Protein AF-A0A3P6RLW9-F1 (afdb_monomer_lite)

pLDDT: mean 78.38, std 20.05, range [27.58, 96.12]

Organism: Dibothriocephalus latus (NCBI:txid60516)

Sequence (91 aa):
MYHRFGIFMDGGGAKQRRTQDPPIHHDLSVSLEDVLYGTTKKIRVTRRRLNPDGRTTREEEKVLEIEVRKGWKAGTRITFPREGDEKPNNI

Foldseek 3Di:
DDDDDDDDDDDDDPDQPQAADPADDDDDDDDPVCQAPKDKDKDKDWEWDQDPVLADIDIDIDIDIDTRYHPDDPPDDDDDPPSHYDHSRHD

InterPro domains:
  IPR002939 Chaperone DnaJ, C-terminal [PF01556] (24-89)
  IPR008971 HSP40/DnaJ peptide-binding [SSF49493] (23-90)
  IPR051339 DnaJ homolog subfamily B [PTHR24078] (8-91)

Radius of gyration: 17.6 Å; chains: 1; bounding box: 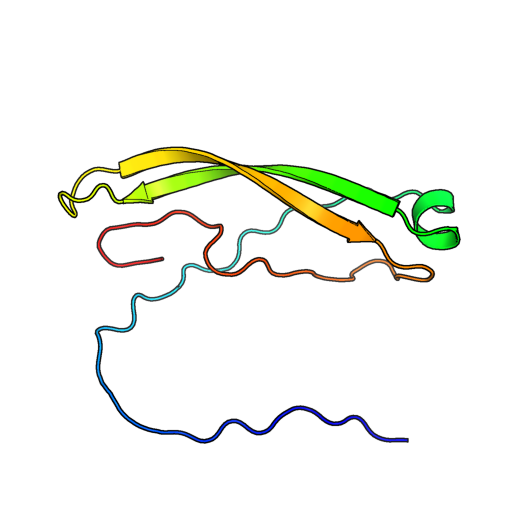47×20×47 Å

Secondary structure (DSSP, 8-state):
----PPPPPP--------BPPPPPP------HHHHHH-EEEEEEEEEEEE-TTSS-EEEEEEEEEEEE-TTPPTT-----TT-S--BTTB-

Structure (mmCIF, N/CA/C/O backbone):
data_AF-A0A3P6RLW9-F1
#
_entry.id   AF-A0A3P6RLW9-F1
#
loop_
_atom_site.group_PDB
_atom_site.id
_atom_site.type_symbol
_atom_site.label_atom_id
_atom_site.label_alt_id
_atom_site.label_comp_id
_atom_site.label_asym_id
_atom_site.label_entity_id
_atom_site.label_seq_id
_atom_site.pdbx_PDB_ins_code
_atom_site.Cartn_x
_atom_site.Cartn_y
_atom_site.Cartn_z
_atom_site.occupancy
_atom_site.B_iso_or_equiv
_atom_site.auth_seq_id
_atom_site.auth_comp_id
_atom_site.auth_asym_id
_atom_site.auth_atom_id
_atom_site.pdbx_PDB_model_num
ATOM 1 N N . MET A 1 1 ? -32.072 -3.231 1.665 1.00 33.97 1 MET A N 1
ATOM 2 C CA . MET A 1 1 ? -32.657 -2.780 0.382 1.00 33.97 1 MET A CA 1
ATOM 3 C C . MET A 1 1 ? -31.512 -2.580 -0.605 1.00 33.97 1 MET A C 1
ATOM 5 O O . MET A 1 1 ? -30.431 -2.209 -0.173 1.00 33.97 1 MET A O 1
ATOM 9 N N . TYR A 1 2 ? -31.710 -2.995 -1.852 1.00 27.58 2 TYR A N 1
ATOM 10 C CA . TYR A 1 2 ? -30.701 -3.561 -2.753 1.00 27.58 2 TYR A CA 1
ATOM 11 C C . TYR A 1 2 ? -29.556 -2.649 -3.228 1.00 27.58 2 TYR A C 1
ATOM 13 O O . TYR A 1 2 ? -29.693 -1.438 -3.371 1.00 27.58 2 TYR A O 1
ATOM 21 N N . HIS A 1 3 ? -28.446 -3.332 -3.523 1.00 37.59 3 HIS A N 1
ATOM 22 C CA . HIS A 1 3 ? -27.248 -2.891 -4.229 1.00 37.59 3 HIS A CA 1
ATOM 23 C C . HIS A 1 3 ? -27.561 -2.371 -5.639 1.00 37.59 3 HIS A C 1
ATOM 25 O O . HIS A 1 3 ? -28.445 -2.895 -6.316 1.00 37.59 3 HIS A O 1
ATOM 31 N N . ARG A 1 4 ? -26.739 -1.437 -6.131 1.00 31.56 4 ARG A N 1
ATOM 32 C CA . ARG A 1 4 ? -26.585 -1.180 -7.567 1.00 31.56 4 ARG A CA 1
ATOM 33 C C . ARG A 1 4 ? -25.137 -1.459 -7.967 1.00 31.56 4 ARG A C 1
ATOM 35 O O . ARG A 1 4 ? -24.262 -0.623 -7.771 1.00 31.56 4 ARG A O 1
ATOM 42 N N . PHE A 1 5 ? -24.914 -2.659 -8.495 1.00 39.56 5 PHE A N 1
ATOM 43 C CA . PHE A 1 5 ? -23.725 -3.019 -9.263 1.00 39.56 5 PHE A CA 1
ATOM 44 C C . PHE A 1 5 ? -23.872 -2.436 -10.675 1.00 39.56 5 PHE A C 1
ATOM 46 O O . PHE A 1 5 ? -24.932 -2.557 -11.289 1.00 39.56 5 PHE A O 1
ATOM 53 N N . GLY A 1 6 ? -22.838 -1.744 -11.154 1.00 37.94 6 GLY A N 1
ATOM 54 C CA . GLY A 1 6 ? -22.810 -1.143 -12.487 1.00 37.94 6 GLY A CA 1
ATOM 55 C C . GLY A 1 6 ? -22.759 -2.196 -13.597 1.00 37.94 6 GLY A C 1
ATOM 56 O O . GLY A 1 6 ? -22.050 -3.193 -13.491 1.00 37.94 6 GLY A O 1
ATOM 57 N N . ILE A 1 7 ? -23.541 -1.940 -14.644 1.00 40.38 7 ILE A N 1
ATOM 58 C CA . ILE A 1 7 ? -23.722 -2.724 -15.869 1.00 40.38 7 ILE A CA 1
ATOM 59 C C . ILE A 1 7 ? -22.501 -2.512 -16.780 1.00 40.38 7 ILE A C 1
ATOM 61 O O . ILE A 1 7 ? -22.125 -1.369 -17.037 1.00 40.38 7 ILE A O 1
ATOM 65 N N . PHE A 1 8 ? -21.902 -3.590 -17.292 1.00 37.50 8 PHE A N 1
ATOM 66 C CA . PHE A 1 8 ? -20.889 -3.533 -18.351 1.00 37.50 8 PHE A CA 1
ATOM 67 C C . PHE A 1 8 ? -21.581 -3.674 -19.717 1.00 37.50 8 PHE A C 1
ATOM 69 O O . PHE A 1 8 ? -22.227 -4.689 -19.969 1.00 37.50 8 PHE A O 1
ATOM 76 N N . MET A 1 9 ? -21.451 -2.669 -20.590 1.00 42.28 9 MET A N 1
ATOM 77 C CA . MET A 1 9 ? -21.714 -2.808 -22.030 1.00 42.28 9 MET A CA 1
ATOM 78 C C . MET A 1 9 ? -20.423 -3.243 -22.732 1.00 42.28 9 MET A C 1
ATOM 80 O O . MET A 1 9 ? -19.370 -2.634 -22.539 1.00 42.28 9 MET A O 1
ATOM 84 N N . ASP A 1 10 ? -20.532 -4.308 -23.526 1.00 48.59 10 ASP A N 1
ATOM 85 C CA . ASP A 1 10 ? -19.504 -4.831 -24.427 1.00 48.59 10 ASP A CA 1
ATOM 86 C C . ASP A 1 10 ? -19.399 -3.953 -25.685 1.00 48.59 10 ASP A C 1
ATOM 88 O O . ASP A 1 10 ? -20.413 -3.571 -26.272 1.00 48.59 10 ASP A O 1
ATOM 92 N N . GLY A 1 11 ? -18.174 -3.602 -26.082 1.00 40.06 11 GLY A N 1
ATOM 93 C CA . GLY A 1 11 ? -17.940 -2.749 -27.243 1.00 40.06 11 GLY A CA 1
ATOM 94 C C . GLY A 1 11 ? -16.467 -2.623 -27.635 1.00 40.06 11 GLY A C 1
ATOM 95 O O . GLY A 1 11 ? -15.763 -1.758 -27.128 1.00 40.06 11 GLY A O 1
ATOM 96 N N . GLY A 1 12 ? -16.043 -3.464 -28.585 1.00 39.38 12 GLY A N 1
ATOM 97 C CA . GLY A 1 12 ? -15.130 -3.105 -29.681 1.00 39.38 12 GLY A CA 1
ATOM 98 C C . GLY A 1 12 ? -13.642 -2.846 -29.385 1.00 39.38 12 GLY A C 1
ATOM 99 O O . GLY A 1 12 ? -13.263 -1.827 -28.817 1.00 39.38 12 GLY A O 1
ATOM 100 N N . GLY A 1 13 ? -12.775 -3.697 -29.951 1.00 36.34 13 GLY A N 1
ATOM 101 C CA . GLY A 1 13 ? -11.392 -3.339 -30.299 1.00 36.34 13 GLY A CA 1
ATOM 102 C C . GLY A 1 13 ? -10.323 -4.290 -29.758 1.00 36.34 13 GLY A C 1
ATOM 103 O O . GLY A 1 13 ? -9.881 -4.167 -28.617 1.00 36.34 13 GLY A O 1
ATOM 104 N N . ALA A 1 14 ? -9.840 -5.196 -30.612 1.00 46.22 14 ALA A N 1
ATOM 105 C CA . ALA A 1 14 ? -8.682 -6.049 -30.353 1.00 46.22 14 ALA A CA 1
ATOM 106 C C . ALA A 1 14 ? -7.371 -5.236 -30.370 1.00 46.22 14 ALA A C 1
ATOM 108 O O . ALA A 1 14 ? -6.583 -5.298 -31.307 1.00 46.22 14 ALA A O 1
ATOM 109 N N . LYS A 1 15 ? -7.111 -4.469 -29.308 1.00 49.16 15 LYS A N 1
ATOM 110 C CA . LYS A 1 15 ? -5.731 -4.221 -28.872 1.00 49.16 15 LYS A CA 1
ATOM 111 C C . LYS A 1 15 ? -5.313 -5.474 -28.1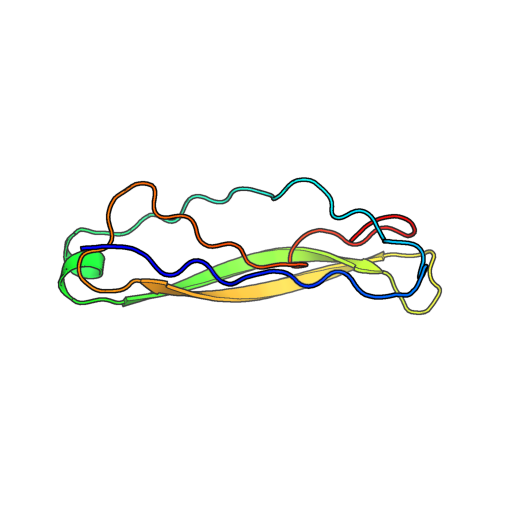19 1.00 49.16 15 LYS A C 1
ATOM 113 O O . LYS A 1 15 ? -6.090 -5.907 -27.272 1.00 49.16 15 LYS A O 1
ATOM 118 N N . GLN A 1 16 ? -4.156 -6.066 -28.437 1.00 49.94 16 GLN A N 1
ATOM 119 C CA . GLN A 1 16 ? -3.584 -7.179 -27.667 1.00 49.94 16 GLN A CA 1
ATOM 120 C C . GLN A 1 16 ? -3.800 -6.893 -26.179 1.00 49.94 16 GLN A C 1
ATOM 122 O O . GLN A 1 16 ? -3.206 -5.964 -25.626 1.00 49.94 16 GLN A O 1
ATOM 127 N N . ARG A 1 17 ? -4.747 -7.612 -25.565 1.00 52.25 17 ARG A N 1
ATOM 128 C CA . ARG A 1 17 ? -5.049 -7.471 -24.147 1.00 52.25 17 ARG A CA 1
ATOM 129 C C . ARG A 1 17 ? -3.802 -7.984 -23.453 1.00 52.25 17 ARG A C 1
ATOM 131 O O . ARG A 1 17 ? -3.614 -9.190 -23.367 1.00 52.25 17 ARG A O 1
ATOM 138 N N . ARG A 1 18 ? -2.921 -7.070 -23.039 1.00 60.22 18 ARG A N 1
ATOM 139 C CA . ARG A 1 18 ? -1.845 -7.404 -22.110 1.00 60.22 18 ARG A CA 1
ATOM 140 C C . ARG A 1 18 ? -2.538 -8.042 -20.913 1.00 60.22 18 ARG A C 1
ATOM 142 O O . ARG A 1 18 ? -3.394 -7.404 -20.295 1.00 60.22 18 ARG A O 1
ATOM 149 N N . THR A 1 19 ? -2.276 -9.324 -20.697 1.00 67.69 19 THR A N 1
ATOM 150 C CA . THR A 1 19 ? -2.919 -10.076 -19.624 1.00 67.69 19 THR A CA 1
ATOM 151 C C . THR A 1 19 ? -2.385 -9.513 -18.323 1.00 67.69 19 THR A C 1
ATOM 153 O O . THR A 1 19 ? -1.169 -9.401 -18.165 1.00 67.69 19 THR A O 1
ATOM 156 N N . GLN A 1 20 ? -3.290 -9.090 -17.440 1.00 69.19 20 GLN A N 1
ATOM 157 C CA . GLN A 1 20 ? -2.875 -8.633 -16.127 1.00 69.19 20 GLN A CA 1
ATOM 158 C C . GLN A 1 20 ? -2.431 -9.852 -15.319 1.00 69.19 20 GLN A C 1
ATOM 160 O O . GLN A 1 20 ? -3.181 -10.832 -15.250 1.00 69.19 20 GLN A O 1
ATOM 165 N N . ASP A 1 21 ? -1.234 -9.809 -14.736 1.00 75.75 21 ASP A N 1
ATOM 166 C CA . ASP A 1 21 ? -0.794 -10.874 -13.831 1.00 75.75 21 ASP A CA 1
ATOM 167 C C . ASP A 1 21 ? -1.753 -10.961 -12.618 1.00 75.75 21 ASP A C 1
ATOM 169 O O . ASP A 1 21 ? -2.418 -9.973 -12.270 1.00 75.75 21 ASP A O 1
ATOM 173 N N . PRO A 1 22 ? -1.879 -12.135 -11.963 1.00 79.75 22 PRO A N 1
ATOM 174 C CA . PRO A 1 22 ? -2.693 -12.261 -10.761 1.00 79.75 22 PRO A CA 1
ATOM 175 C C . PRO A 1 22 ? -2.337 -11.180 -9.726 1.00 79.75 22 PRO A C 1
ATOM 177 O O . PRO A 1 22 ? -1.156 -10.865 -9.558 1.00 79.75 22 PRO A O 1
ATOM 180 N N . PRO A 1 23 ? -3.321 -10.604 -9.011 1.00 81.50 23 PRO A N 1
ATOM 181 C CA . PRO A 1 23 ? -3.040 -9.538 -8.058 1.00 81.50 23 PRO A CA 1
ATOM 182 C C . PRO A 1 23 ? -2.085 -9.994 -6.951 1.00 81.50 23 PRO A C 1
ATOM 184 O O . PRO A 1 23 ? -2.305 -11.029 -6.322 1.00 81.50 23 PRO A O 1
ATOM 187 N N . ILE A 1 24 ? -1.078 -9.174 -6.660 1.00 83.81 24 ILE A N 1
ATOM 188 C CA . ILE A 1 24 ? -0.206 -9.356 -5.498 1.00 83.81 24 ILE A CA 1
ATOM 189 C C . ILE A 1 24 ? -0.956 -8.876 -4.252 1.00 83.81 24 ILE A C 1
ATOM 191 O O . ILE A 1 24 ? -1.615 -7.832 -4.266 1.00 83.81 24 ILE A O 1
ATOM 195 N N . HIS A 1 25 ? -0.889 -9.661 -3.180 1.00 85.12 25 HIS A N 1
ATOM 196 C CA . HIS A 1 25 ? -1.540 -9.359 -1.912 1.00 85.12 25 HIS A CA 1
ATOM 197 C C . HIS A 1 25 ? -0.526 -8.809 -0.907 1.00 85.12 25 HIS A C 1
ATOM 199 O O . HIS A 1 25 ? 0.518 -9.417 -0.685 1.00 85.12 25 HIS A O 1
ATOM 205 N N . HIS A 1 26 ? -0.866 -7.682 -0.283 1.00 87.06 26 HIS A N 1
ATOM 206 C CA . HIS A 1 26 ? -0.116 -7.095 0.823 1.00 87.06 26 HIS A CA 1
ATOM 207 C C . HIS A 1 26 ? -1.060 -6.842 1.993 1.00 87.06 26 HIS A C 1
ATOM 209 O O . HIS A 1 26 ? -2.102 -6.204 1.818 1.00 87.06 26 HIS A O 1
ATOM 215 N N . ASP A 1 27 ? -0.678 -7.319 3.174 1.00 90.50 27 ASP A N 1
ATOM 216 C CA . ASP A 1 27 ? -1.439 -7.087 4.395 1.00 90.50 27 ASP A CA 1
ATOM 217 C C . ASP A 1 27 ? -1.131 -5.698 4.957 1.00 90.50 27 ASP A C 1
ATOM 219 O O . ASP A 1 27 ? 0.025 -5.283 5.061 1.00 90.50 27 ASP A O 1
ATOM 223 N N . LEU A 1 28 ? -2.186 -4.974 5.332 1.00 91.81 28 LEU A N 1
ATOM 224 C CA . LEU A 1 28 ? -2.087 -3.680 5.992 1.00 91.81 28 LEU A CA 1
ATOM 225 C C . LEU A 1 28 ? -2.568 -3.816 7.434 1.00 91.81 28 LEU A C 1
ATOM 227 O O . LEU A 1 28 ? -3.765 -3.961 7.681 1.00 91.81 28 LEU A O 1
ATOM 231 N N . SER A 1 29 ? -1.644 -3.721 8.387 1.00 91.31 29 SER A N 1
ATOM 232 C CA . SER A 1 29 ? -1.986 -3.675 9.809 1.00 91.31 29 SER A CA 1
ATOM 233 C C . SER A 1 29 ? -2.606 -2.324 10.170 1.00 91.31 29 SER A C 1
ATOM 235 O O . SER A 1 29 ? -2.025 -1.261 9.924 1.00 91.31 29 SER A O 1
ATOM 237 N N . VAL A 1 30 ? -3.791 -2.368 10.774 1.00 91.88 30 VAL A N 1
ATOM 238 C CA . VAL A 1 30 ? -4.577 -1.195 11.171 1.00 91.88 30 VAL A CA 1
ATOM 239 C C . VAL A 1 30 ? -5.033 -1.383 12.615 1.00 91.88 30 VAL A C 1
ATOM 241 O O . VAL A 1 30 ? -5.497 -2.466 12.969 1.00 91.88 30 VAL A O 1
ATOM 244 N N . SER A 1 31 ? -4.872 -0.356 13.453 1.00 94.31 31 SER A N 1
ATOM 245 C CA . SER A 1 31 ? -5.313 -0.414 14.850 1.00 94.31 31 SER A CA 1
ATOM 246 C C . SER A 1 31 ? -6.818 -0.147 14.985 1.00 94.31 31 SER A C 1
ATOM 248 O O . SER A 1 31 ? -7.478 0.298 14.043 1.00 94.31 31 SER A O 1
ATOM 250 N N . LEU A 1 32 ? -7.384 -0.406 16.167 1.00 93.56 32 LEU A N 1
ATOM 251 C CA . LEU A 1 32 ? -8.793 -0.092 16.425 1.00 93.56 32 LEU A CA 1
ATOM 252 C C . LEU A 1 32 ? -9.046 1.418 16.392 1.00 93.56 32 LEU A C 1
ATOM 254 O O . LEU A 1 32 ? -10.082 1.847 15.895 1.00 93.56 32 LEU A O 1
ATOM 258 N N . GLU A 1 33 ? -8.097 2.222 16.867 1.00 94.38 33 GLU A N 1
ATOM 259 C CA . GLU A 1 33 ? -8.163 3.683 16.841 1.00 94.38 33 GLU A CA 1
ATOM 260 C C . GLU A 1 33 ? -8.176 4.204 15.400 1.00 94.38 33 GLU A C 1
ATOM 262 O O . GLU A 1 33 ? -9.005 5.047 15.057 1.00 94.38 33 GLU A O 1
ATOM 267 N N . ASP A 1 34 ? -7.317 3.649 14.540 1.00 94.06 34 ASP A N 1
ATOM 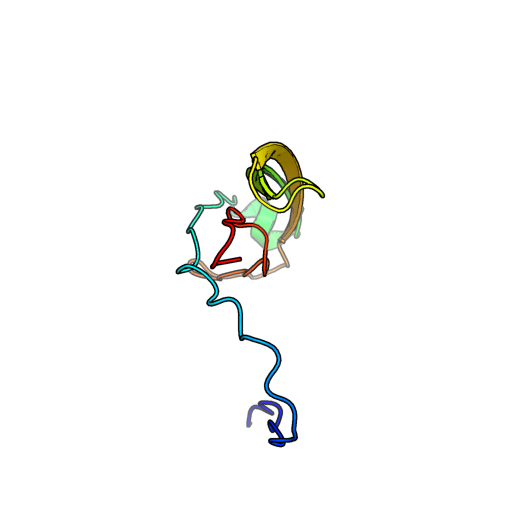268 C CA . ASP A 1 34 ? -7.265 3.967 13.112 1.00 94.06 34 ASP A CA 1
ATOM 269 C C . ASP A 1 34 ? -8.609 3.674 12.418 1.00 94.06 34 ASP A C 1
ATOM 271 O O . ASP A 1 34 ? -9.087 4.472 11.612 1.00 94.06 34 ASP A O 1
ATOM 275 N N . VAL A 1 35 ? -9.253 2.546 12.738 1.00 93.81 35 VAL A N 1
ATOM 276 C CA . VAL A 1 35 ? -10.578 2.195 12.193 1.00 93.81 35 VAL A CA 1
ATOM 277 C C . VAL A 1 35 ? -11.700 3.012 12.840 1.00 93.81 35 VAL A C 1
ATOM 279 O O . VAL A 1 35 ? -12.728 3.245 12.206 1.00 93.81 35 VAL A O 1
ATOM 282 N N . LEU A 1 36 ? -11.544 3.462 14.084 1.00 94.00 36 LEU A N 1
ATOM 283 C CA . LEU A 1 36 ? -12.546 4.266 14.783 1.00 94.00 36 LEU A CA 1
ATOM 284 C C . LEU A 1 36 ? -12.581 5.708 14.260 1.00 94.00 36 LEU A C 1
ATOM 286 O O . LEU A 1 36 ? -13.658 6.267 14.031 1.00 94.00 36 LEU A O 1
ATOM 290 N N . TYR A 1 37 ? -11.411 6.305 14.042 1.00 95.69 37 TYR A N 1
ATOM 291 C CA . TYR A 1 37 ? -11.277 7.710 13.654 1.00 95.69 37 TYR A CA 1
ATOM 292 C C . TYR A 1 37 ? -10.998 7.920 12.164 1.00 95.69 37 TYR A C 1
ATOM 294 O O . TYR A 1 37 ? -11.208 9.025 11.660 1.00 95.69 37 TYR A O 1
ATOM 302 N N . GLY A 1 38 ? -10.648 6.860 11.438 1.00 93.69 38 GLY A N 1
ATOM 303 C CA . GLY A 1 38 ? -10.149 6.953 10.076 1.00 93.69 38 GLY A CA 1
ATOM 304 C C . GLY A 1 38 ? -8.702 7.441 10.067 1.00 93.69 38 GLY A C 1
ATOM 305 O O . GLY A 1 38 ? -8.284 8.233 10.911 1.00 93.69 38 GLY A O 1
ATOM 306 N N . THR A 1 39 ? -7.920 6.957 9.113 1.00 96.12 39 THR A N 1
ATOM 307 C CA . THR A 1 39 ? -6.511 7.328 8.982 1.00 96.12 39 THR A CA 1
ATOM 308 C C . THR A 1 39 ? -6.057 7.182 7.541 1.00 96.12 39 THR A C 1
ATOM 310 O O . THR A 1 39 ? -6.697 6.508 6.734 1.00 96.12 39 THR A O 1
ATOM 313 N N . THR A 1 40 ? -4.905 7.756 7.231 1.00 95.50 40 THR A N 1
ATOM 314 C CA . THR A 1 40 ? -4.234 7.553 5.955 1.00 95.50 40 THR A CA 1
ATOM 315 C C . THR A 1 40 ? -2.935 6.806 6.201 1.00 95.50 40 THR A C 1
ATOM 317 O O . THR A 1 40 ? -2.042 7.304 6.885 1.00 95.50 40 THR A O 1
ATOM 320 N N . LYS A 1 41 ? -2.798 5.616 5.614 1.00 93.75 41 LYS A N 1
ATOM 321 C CA . LYS A 1 41 ? -1.552 4.843 5.648 1.00 93.75 41 LYS A CA 1
ATOM 322 C C . LYS A 1 41 ? -0.858 4.898 4.298 1.00 93.75 41 LYS A C 1
ATOM 324 O O . LYS A 1 41 ? -1.499 4.880 3.253 1.00 93.75 41 LYS A O 1
ATOM 329 N N . LYS A 1 42 ? 0.470 4.946 4.328 1.00 93.50 42 LYS A N 1
ATOM 330 C CA . LYS A 1 42 ? 1.314 4.936 3.133 1.00 93.50 42 LYS A CA 1
ATOM 331 C C . LYS A 1 42 ? 2.098 3.636 3.093 1.00 93.50 42 LYS A C 1
ATOM 333 O O . LYS A 1 42 ? 2.727 3.274 4.084 1.00 93.50 42 LYS A O 1
ATOM 338 N N . ILE A 1 43 ? 2.069 2.954 1.957 1.00 92.44 43 ILE A N 1
ATOM 339 C CA . ILE A 1 43 ? 2.856 1.748 1.703 1.00 92.44 43 ILE A CA 1
ATOM 340 C C . ILE A 1 43 ? 3.783 2.004 0.521 1.00 92.44 43 ILE A C 1
ATOM 342 O O . ILE A 1 43 ? 3.374 2.581 -0.483 1.00 92.44 43 ILE A O 1
ATOM 346 N N . ARG A 1 44 ? 5.046 1.600 0.646 1.00 91.94 44 ARG A N 1
ATOM 347 C CA . ARG A 1 44 ? 5.993 1.601 -0.471 1.00 91.94 44 ARG A CA 1
ATOM 348 C C . ARG A 1 44 ? 5.899 0.258 -1.174 1.00 91.94 44 ARG A C 1
ATOM 350 O O . ARG A 1 44 ? 6.029 -0.777 -0.527 1.00 91.94 44 ARG A O 1
ATOM 357 N N . VAL A 1 45 ? 5.670 0.295 -2.478 1.00 91.19 45 VAL A N 1
ATOM 358 C CA . VAL A 1 45 ? 5.734 -0.873 -3.351 1.00 91.19 45 VAL A CA 1
ATOM 359 C C . VAL A 1 45 ? 6.881 -0.691 -4.330 1.00 91.19 45 VAL A C 1
ATOM 361 O O . VAL A 1 45 ? 7.057 0.387 -4.902 1.00 91.19 45 VAL A O 1
ATOM 364 N N . THR A 1 46 ? 7.653 -1.751 -4.509 1.00 91.06 46 THR A N 1
ATOM 365 C CA . THR A 1 46 ? 8.707 -1.834 -5.515 1.00 91.06 46 THR A CA 1
ATOM 366 C C . THR A 1 46 ? 8.163 -2.638 -6.684 1.00 91.06 46 THR A C 1
ATOM 368 O O . THR A 1 46 ? 7.603 -3.713 -6.482 1.00 91.06 46 THR A O 1
ATOM 371 N N . ARG A 1 47 ? 8.275 -2.096 -7.896 1.00 90.19 47 ARG A N 1
ATOM 372 C CA . ARG A 1 47 ? 7.654 -2.652 -9.101 1.00 90.19 47 ARG A CA 1
ATOM 373 C C . ARG A 1 47 ? 8.586 -2.512 -10.299 1.00 90.19 47 ARG A C 1
ATOM 375 O O . ARG A 1 47 ? 9.259 -1.495 -10.457 1.00 90.19 47 ARG A O 1
ATOM 382 N N . ARG A 1 48 ? 8.606 -3.500 -11.188 1.00 90.88 48 ARG A N 1
ATOM 383 C CA . ARG A 1 48 ? 9.350 -3.436 -12.453 1.00 90.88 48 ARG A CA 1
ATOM 384 C C . ARG A 1 48 ? 8.518 -2.744 -13.521 1.00 90.88 48 ARG A C 1
ATOM 386 O O . ARG A 1 48 ? 7.347 -3.061 -13.701 1.00 90.88 48 ARG A O 1
ATOM 393 N N . ARG A 1 49 ? 9.094 -1.788 -14.240 1.00 90.81 49 ARG A N 1
ATOM 394 C CA . ARG A 1 49 ? 8.448 -1.068 -15.348 1.00 90.81 49 ARG A CA 1
ATOM 395 C C . ARG A 1 49 ? 9.189 -1.325 -16.645 1.00 90.81 49 ARG A C 1
ATOM 397 O O . ARG A 1 49 ? 10.418 -1.397 -16.636 1.00 90.81 49 ARG A O 1
ATOM 404 N N . LEU A 1 50 ? 8.451 -1.486 -17.741 1.00 89.69 50 LEU A N 1
ATOM 405 C CA . LEU A 1 50 ? 9.055 -1.704 -19.050 1.00 89.69 50 LEU A CA 1
ATOM 406 C C . LEU A 1 50 ? 9.622 -0.378 -19.562 1.00 89.69 50 LEU A C 1
ATOM 408 O O . LEU A 1 50 ? 8.953 0.656 -19.531 1.00 89.69 50 LEU A O 1
ATOM 412 N N . ASN A 1 51 ? 10.864 -0.399 -20.030 1.00 89.56 51 ASN A N 1
ATOM 413 C CA . ASN A 1 51 ? 11.480 0.774 -20.626 1.00 89.56 51 ASN A CA 1
ATOM 414 C C . ASN A 1 51 ? 10.873 1.063 -22.014 1.00 89.56 51 ASN A C 1
ATOM 416 O O . ASN A 1 51 ? 10.258 0.183 -22.626 1.00 89.56 51 ASN A O 1
ATOM 420 N N . PRO A 1 52 ? 11.060 2.284 -22.556 1.00 87.75 52 PRO A N 1
ATOM 421 C CA . PRO A 1 52 ? 10.560 2.644 -23.886 1.00 87.75 52 PRO A CA 1
ATOM 422 C C . PRO A 1 52 ? 11.075 1.747 -25.022 1.00 87.75 52 PRO A C 1
ATOM 424 O O . PRO A 1 52 ? 10.451 1.676 -26.075 1.00 87.75 52 PRO A O 1
ATOM 427 N N . ASP A 1 53 ? 12.192 1.047 -24.805 1.00 87.56 53 ASP A N 1
ATOM 428 C CA . ASP A 1 53 ? 12.752 0.066 -25.741 1.00 87.56 53 ASP A CA 1
ATOM 429 C C . ASP A 1 53 ? 11.901 -1.213 -25.886 1.00 87.56 53 ASP A C 1
ATOM 431 O O . ASP A 1 53 ? 12.168 -2.039 -26.761 1.00 87.56 53 ASP A O 1
ATOM 435 N N . GLY A 1 54 ? 10.891 -1.393 -25.027 1.00 83.19 54 GLY A N 1
ATOM 436 C CA . GLY A 1 54 ? 9.978 -2.531 -25.025 1.00 83.19 54 GLY A CA 1
ATOM 437 C C . GLY A 1 54 ? 10.619 -3.867 -24.636 1.00 83.19 54 GLY A C 1
ATOM 438 O O . GLY A 1 54 ? 9.974 -4.906 -24.772 1.00 83.19 54 GLY A O 1
ATOM 439 N N . ARG A 1 55 ? 11.878 -3.867 -24.182 1.00 84.94 55 ARG A N 1
ATOM 440 C CA . ARG A 1 55 ? 12.671 -5.084 -23.939 1.00 84.94 55 ARG A CA 1
ATOM 441 C C . ARG A 1 55 ? 13.266 -5.120 -22.545 1.00 84.94 55 ARG A C 1
ATOM 443 O O . ARG A 1 55 ? 13.238 -6.169 -21.905 1.00 84.94 55 ARG A O 1
ATOM 450 N N . THR A 1 56 ? 13.818 -4.006 -22.081 1.00 89.25 56 THR A N 1
ATOM 451 C CA . THR A 1 56 ? 14.440 -3.932 -20.761 1.00 89.25 56 THR A CA 1
ATOM 452 C C . THR A 1 56 ? 13.443 -3.425 -19.728 1.00 89.25 56 THR A C 1
ATOM 454 O O . THR A 1 56 ? 12.456 -2.765 -20.050 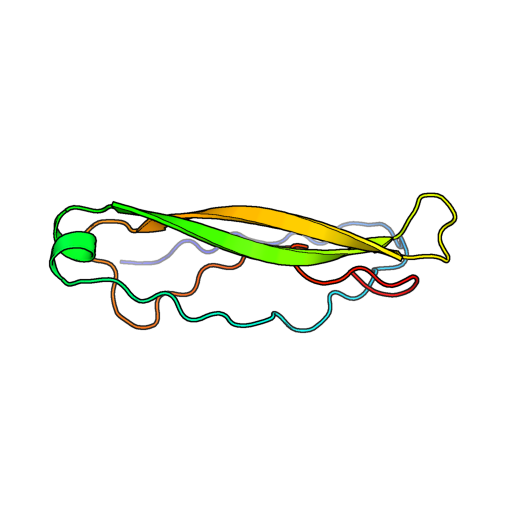1.00 89.25 56 THR A O 1
ATOM 457 N N . THR A 1 57 ? 13.682 -3.754 -18.462 1.00 92.50 57 THR A N 1
ATOM 458 C CA . THR A 1 57 ? 12.861 -3.272 -17.347 1.00 92.50 57 THR A CA 1
ATOM 459 C C . THR A 1 57 ? 13.719 -2.519 -16.351 1.00 92.50 57 THR A C 1
ATOM 461 O O . THR A 1 57 ? 14.869 -2.900 -16.133 1.00 92.50 57 THR A O 1
ATOM 464 N N . ARG A 1 58 ? 13.132 -1.537 -15.676 1.00 92.44 58 ARG A N 1
ATOM 465 C CA . ARG A 1 58 ? 13.730 -0.856 -14.525 1.00 92.44 58 ARG A CA 1
ATOM 466 C C . ARG A 1 58 ? 12.912 -1.104 -13.266 1.00 92.44 58 ARG A C 1
ATOM 468 O O . ARG A 1 58 ? 11.701 -1.287 -13.354 1.00 92.44 58 ARG A O 1
ATOM 475 N N . GLU A 1 59 ? 13.569 -1.095 -12.118 1.00 93.81 59 GLU A N 1
ATOM 476 C CA . GLU A 1 59 ? 12.889 -1.095 -10.827 1.00 93.81 59 GLU A CA 1
ATOM 477 C C . GLU A 1 59 ? 12.452 0.331 -10.478 1.00 93.81 59 GLU A C 1
ATOM 479 O O . GLU A 1 59 ? 13.191 1.292 -10.691 1.00 93.81 59 GLU A O 1
ATOM 484 N N . GLU A 1 60 ? 11.224 0.471 -9.997 1.00 93.38 60 GLU A N 1
ATOM 485 C CA . GLU A 1 60 ? 10.636 1.737 -9.591 1.00 93.38 60 GLU A CA 1
ATOM 486 C C . GLU A 1 60 ? 9.969 1.557 -8.229 1.00 93.38 60 GLU A C 1
ATOM 488 O O . GLU A 1 60 ? 9.232 0.597 -8.005 1.00 93.38 60 GLU A O 1
ATOM 493 N N . GLU A 1 61 ? 10.197 2.498 -7.321 1.00 93.50 61 GLU A N 1
ATOM 494 C CA . GLU A 1 61 ? 9.459 2.562 -6.069 1.00 93.50 61 GLU A CA 1
ATOM 495 C C . GLU A 1 61 ? 8.286 3.525 -6.199 1.00 93.50 61 GLU A C 1
ATOM 497 O O . GLU A 1 61 ? 8.418 4.637 -6.717 1.00 93.50 61 GLU A O 1
ATOM 502 N N . LYS A 1 62 ? 7.135 3.125 -5.668 1.00 92.06 62 LYS A N 1
ATOM 503 C CA . LYS A 1 62 ? 5.960 3.981 -5.585 1.00 92.06 62 LYS A CA 1
ATOM 504 C C . LYS A 1 62 ? 5.359 3.927 -4.194 1.00 92.06 62 LYS A C 1
ATOM 506 O O . LYS A 1 62 ? 5.193 2.862 -3.608 1.00 92.06 62 LYS A O 1
ATOM 511 N N . VAL A 1 63 ? 4.998 5.094 -3.676 1.00 92.88 63 VAL A N 1
ATOM 512 C CA . VAL A 1 63 ? 4.208 5.200 -2.450 1.00 92.88 63 VAL A CA 1
ATOM 513 C C . VAL A 1 63 ? 2.733 5.157 -2.834 1.00 92.88 63 VAL A C 1
ATOM 515 O O . VAL A 1 63 ? 2.259 6.021 -3.572 1.00 92.88 63 VAL A O 1
ATOM 518 N N . LEU A 1 64 ? 2.012 4.153 -2.347 1.00 91.75 64 LEU A N 1
ATOM 519 C CA . LEU A 1 64 ? 0.558 4.082 -2.426 1.00 91.75 64 LEU A CA 1
ATOM 520 C C . LEU A 1 64 ? -0.036 4.614 -1.128 1.00 91.75 64 LEU A C 1
ATOM 522 O O . LEU A 1 64 ? 0.435 4.299 -0.034 1.00 91.75 64 LEU A O 1
ATOM 526 N N . GLU A 1 65 ? -1.079 5.419 -1.263 1.00 93.56 65 GLU A N 1
ATOM 527 C CA . GLU A 1 65 ? -1.807 6.001 -0.147 1.00 93.56 65 GLU A CA 1
ATOM 528 C C . GLU A 1 65 ? -3.149 5.285 0.018 1.00 93.56 65 GLU A C 1
ATOM 530 O O . GLU A 1 65 ? -3.905 5.117 -0.940 1.00 93.56 65 GLU A O 1
ATOM 535 N N . ILE A 1 66 ? -3.418 4.823 1.236 1.00 93.75 66 ILE A N 1
ATOM 536 C CA . ILE A 1 66 ? -4.617 4.083 1.611 1.00 93.75 66 ILE A CA 1
ATOM 537 C C . ILE A 1 66 ? -5.382 4.910 2.638 1.00 93.75 66 ILE A C 1
ATOM 539 O O . ILE A 1 66 ? -4.936 5.069 3.774 1.00 93.75 66 ILE A O 1
ATOM 543 N N . GLU A 1 67 ? -6.554 5.395 2.239 1.00 94.81 67 GLU A N 1
ATOM 544 C CA . GLU A 1 67 ? -7.525 6.020 3.136 1.00 94.81 67 GLU A CA 1
ATOM 545 C C . GLU A 1 67 ? -8.315 4.923 3.866 1.00 94.81 67 GLU A C 1
ATOM 547 O O . GLU A 1 67 ? -9.250 4.336 3.319 1.00 94.81 67 GLU A O 1
ATOM 552 N N . VAL A 1 68 ? -7.937 4.634 5.110 1.00 93.75 68 VAL A N 1
ATOM 553 C CA . VAL A 1 68 ? -8.702 3.764 6.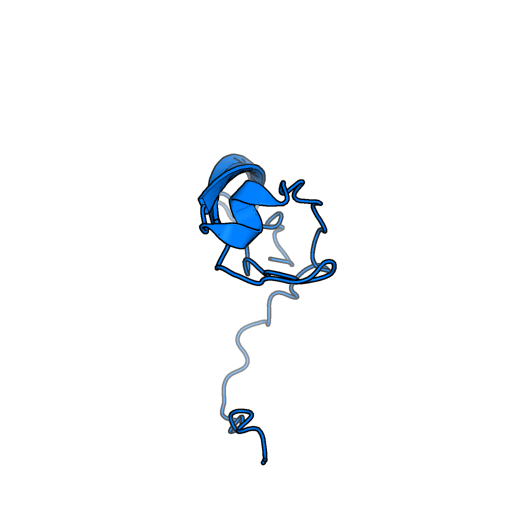005 1.00 93.75 68 VAL A CA 1
ATOM 554 C C . VAL A 1 68 ? -9.905 4.548 6.510 1.00 93.75 68 VAL A C 1
ATOM 556 O O . VAL A 1 68 ? -9.766 5.508 7.269 1.00 93.75 68 VAL A O 1
ATOM 559 N N . ARG A 1 69 ? -11.106 4.131 6.110 1.00 92.38 69 ARG A N 1
ATOM 560 C CA . ARG A 1 69 ? -12.340 4.807 6.524 1.00 92.38 69 ARG A CA 1
ATOM 561 C C . ARG A 1 69 ? -12.869 4.258 7.841 1.00 92.38 69 ARG A C 1
ATOM 563 O O . ARG A 1 69 ? -12.709 3.079 8.158 1.00 92.38 69 ARG A O 1
ATOM 570 N N . LYS A 1 70 ? -13.576 5.129 8.564 1.00 94.19 70 LYS A N 1
ATOM 571 C CA . LYS A 1 70 ? -14.240 4.788 9.823 1.00 94.19 70 LYS A CA 1
ATOM 572 C C . LYS A 1 70 ? -15.131 3.554 9.661 1.00 94.19 70 LYS A C 1
ATOM 574 O O . LYS A 1 70 ? -15.957 3.503 8.749 1.00 94.19 70 LYS A O 1
ATOM 579 N N . GLY A 1 71 ? -14.978 2.578 10.552 1.00 91.12 71 GLY A N 1
ATOM 580 C CA . GLY A 1 71 ? -15.811 1.373 10.598 1.00 91.12 71 GLY A CA 1
ATOM 581 C C . GLY A 1 71 ? -15.461 0.277 9.583 1.00 91.12 71 GLY A C 1
ATOM 582 O O . GLY A 1 71 ? -16.251 -0.653 9.405 1.00 91.12 71 GLY A O 1
ATOM 583 N N . TRP A 1 72 ? -14.308 0.354 8.910 1.00 92.50 72 TRP A N 1
ATOM 584 C CA . TRP A 1 72 ? -13.808 -0.755 8.093 1.00 92.50 72 TRP A CA 1
ATOM 585 C C . TRP A 1 72 ? -13.658 -2.050 8.887 1.00 92.50 72 TRP A C 1
ATOM 587 O O . TRP A 1 72 ? -13.206 -2.069 10.027 1.00 92.50 72 TRP A O 1
ATOM 597 N N . LYS A 1 73 ? -14.031 -3.162 8.256 1.00 90.00 73 LYS A N 1
ATOM 598 C CA . LYS A 1 73 ? -13.935 -4.491 8.861 1.00 90.00 73 LYS A CA 1
ATOM 599 C C . LYS A 1 73 ? -12.669 -5.195 8.397 1.00 90.00 73 LYS A C 1
ATOM 601 O O . LYS A 1 73 ? -12.177 -4.945 7.291 1.00 90.00 73 LYS A O 1
ATOM 606 N N . ALA A 1 74 ? -12.188 -6.124 9.219 1.00 86.00 74 ALA A N 1
ATOM 607 C CA . ALA A 1 74 ? -11.153 -7.064 8.811 1.00 86.00 74 ALA A CA 1
ATOM 608 C C . ALA A 1 74 ? -11.552 -7.764 7.498 1.00 86.00 74 ALA A C 1
ATOM 610 O O . ALA A 1 74 ? -12.724 -8.077 7.281 1.00 86.00 74 ALA A O 1
ATOM 611 N N . GLY A 1 75 ? -10.578 -7.963 6.609 1.00 86.50 75 GLY A N 1
ATOM 612 C CA . GLY A 1 75 ? -10.801 -8.546 5.282 1.00 86.50 75 GLY A CA 1
ATOM 613 C C . GLY A 1 75 ? -11.242 -7.557 4.196 1.00 86.50 75 GLY A C 1
ATOM 614 O O . GLY A 1 75 ? -11.450 -7.970 3.056 1.00 86.50 75 GLY A O 1
ATOM 615 N N . THR A 1 76 ? -11.357 -6.257 4.497 1.00 91.19 76 THR A N 1
ATOM 616 C CA . THR A 1 76 ? -11.562 -5.232 3.458 1.00 91.19 76 THR A CA 1
ATOM 617 C C . THR A 1 76 ? -10.382 -5.244 2.483 1.00 91.19 76 THR A C 1
ATOM 619 O O . THR A 1 76 ? -9.237 -5.058 2.889 1.00 91.19 76 THR A O 1
ATOM 622 N N . ARG A 1 77 ? -10.655 -5.454 1.189 1.00 89.44 77 ARG A N 1
ATOM 623 C CA . ARG A 1 77 ? -9.633 -5.527 0.136 1.00 89.44 77 ARG A CA 1
ATOM 624 C C . ARG A 1 77 ? -9.671 -4.287 -0.746 1.00 89.44 77 ARG A C 1
ATOM 626 O O . ARG A 1 77 ? -10.712 -3.947 -1.303 1.00 89.44 77 ARG A O 1
ATOM 633 N N . ILE A 1 78 ? -8.510 -3.673 -0.935 1.00 87.94 78 ILE A N 1
ATOM 634 C CA . ILE A 1 78 ? -8.301 -2.563 -1.867 1.00 87.94 78 ILE A CA 1
ATOM 635 C C . ILE A 1 78 ? -7.428 -3.078 -3.003 1.00 87.94 78 ILE A C 1
ATOM 637 O O . ILE A 1 78 ? -6.441 -3.770 -2.765 1.00 87.94 78 ILE A O 1
ATOM 641 N N . THR A 1 79 ? -7.805 -2.769 -4.240 1.00 86.62 79 THR A N 1
ATOM 642 C CA . THR A 1 79 ? -7.031 -3.164 -5.420 1.00 86.62 79 THR A CA 1
ATOM 643 C C . THR A 1 79 ? -6.480 -1.919 -6.085 1.00 86.62 79 THR A C 1
ATOM 645 O O . THR A 1 79 ? -7.247 -1.041 -6.473 1.00 86.62 79 THR A O 1
ATOM 648 N N . PHE A 1 80 ? -5.161 -1.868 -6.245 1.00 85.50 80 PHE A N 1
ATOM 649 C CA . PHE A 1 80 ? -4.492 -0.838 -7.025 1.00 85.50 80 PHE A CA 1
ATOM 650 C C . PHE A 1 80 ? -4.138 -1.419 -8.402 1.00 85.50 80 PHE A C 1
ATOM 652 O O . PHE A 1 80 ? -3.183 -2.192 -8.517 1.00 85.50 80 PHE A O 1
ATOM 659 N N . PRO A 1 81 ? -4.942 -1.152 -9.448 1.00 80.69 81 PRO A N 1
ATOM 660 C CA . PRO A 1 81 ? -4.733 -1.771 -10.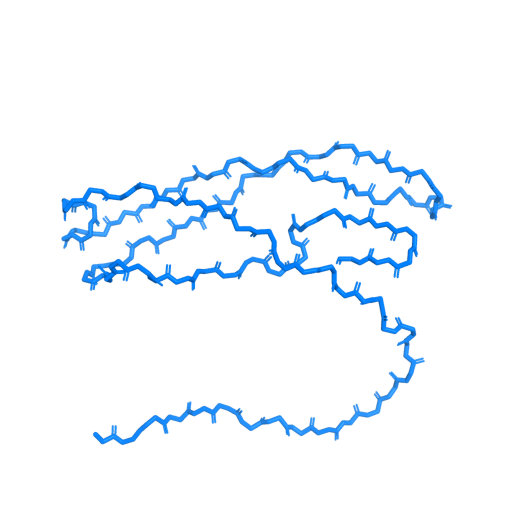751 1.00 80.69 81 PRO A CA 1
ATOM 661 C C . PRO A 1 81 ? -3.406 -1.308 -11.361 1.00 80.69 81 PRO A C 1
ATOM 663 O O . PRO A 1 81 ? -3.061 -0.132 -11.268 1.00 80.69 81 PRO A O 1
ATOM 666 N N . ARG A 1 82 ? -2.697 -2.224 -12.036 1.00 79.50 82 ARG A N 1
ATOM 667 C CA . ARG A 1 82 ? -1.418 -1.951 -12.730 1.00 79.50 82 ARG A CA 1
ATOM 668 C C . ARG A 1 82 ? -0.291 -1.452 -11.818 1.00 79.50 82 ARG A C 1
ATOM 670 O O . ARG A 1 82 ? 0.635 -0.782 -12.273 1.00 79.50 82 ARG A O 1
ATOM 677 N N . GLU A 1 83 ? -0.363 -1.765 -10.527 1.00 82.31 83 GLU A N 1
ATOM 678 C CA . GLU A 1 83 ? 0.736 -1.532 -9.585 1.00 82.31 83 GLU A CA 1
ATOM 679 C C . GLU A 1 83 ? 1.694 -2.728 -9.464 1.00 82.31 83 GLU A C 1
ATOM 681 O O . GLU A 1 83 ? 2.698 -2.623 -8.770 1.00 82.31 83 GLU A O 1
ATOM 686 N N . GLY A 1 84 ? 1.427 -3.831 -10.174 1.00 80.00 84 GLY A N 1
ATOM 687 C CA . GLY A 1 84 ? 2.336 -4.978 -10.294 1.00 80.00 84 GLY A CA 1
ATOM 688 C C . GLY A 1 84 ? 3.480 -4.741 -11.284 1.00 80.00 84 GLY A C 1
ATOM 689 O O . GLY A 1 84 ? 3.637 -3.632 -11.800 1.00 80.00 84 GLY A O 1
ATOM 690 N N . ASP A 1 85 ? 4.277 -5.776 -11.545 1.00 83.62 85 ASP A N 1
ATOM 691 C CA . ASP A 1 85 ? 5.398 -5.749 -12.492 1.00 83.62 85 ASP A CA 1
ATOM 692 C C . ASP A 1 85 ? 4.932 -5.760 -13.953 1.00 83.62 85 ASP A C 1
ATOM 694 O O . ASP A 1 85 ? 4.118 -6.586 -14.354 1.00 83.62 85 ASP A O 1
ATOM 698 N N . GLU A 1 86 ? 5.526 -4.904 -14.781 1.00 82.19 86 GLU A N 1
ATOM 699 C CA . GLU A 1 86 ? 5.335 -4.923 -16.229 1.00 82.19 86 GLU A CA 1
ATOM 700 C C . GLU A 1 86 ? 6.368 -5.832 -16.902 1.00 82.19 86 GLU A C 1
ATOM 702 O O . GLU A 1 86 ? 7.574 -5.755 -16.646 1.00 82.19 86 GLU A O 1
ATOM 707 N N . LYS A 1 87 ? 5.893 -6.667 -17.825 1.00 74.94 87 LYS A N 1
ATOM 708 C CA . LYS A 1 87 ? 6.698 -7.538 -18.688 1.00 74.94 87 LYS A CA 1
ATOM 709 C C . LYS A 1 87 ? 6.340 -7.245 -20.151 1.00 74.94 87 LYS A C 1
ATOM 711 O O . LYS A 1 87 ? 5.245 -6.755 -20.419 1.00 74.94 87 LYS A O 1
ATOM 716 N N . PRO A 1 88 ? 7.191 -7.587 -21.135 1.00 66.69 88 PRO A N 1
ATOM 717 C CA . PRO A 1 88 ? 6.884 -7.339 -22.549 1.00 66.69 88 PRO A CA 1
ATOM 718 C C . PRO A 1 88 ? 5.506 -7.859 -23.011 1.00 66.69 88 PRO A C 1
ATOM 720 O O . PRO A 1 88 ? 4.878 -7.240 -23.867 1.00 66.69 88 PRO A O 1
ATOM 723 N N . ASN A 1 89 ? 5.000 -8.935 -22.391 1.00 65.69 89 ASN A N 1
ATOM 724 C CA . ASN A 1 89 ? 3.714 -9.558 -22.728 1.00 65.69 89 ASN A CA 1
ATOM 725 C C . ASN A 1 89 ? 2.589 -9.346 -21.680 1.00 65.69 89 ASN A C 1
ATOM 727 O O . ASN A 1 89 ? 1.431 -9.639 -21.984 1.00 65.69 89 ASN A O 1
ATOM 731 N N . ASN A 1 90 ? 2.886 -8.819 -20.480 1.00 60.53 90 ASN A N 1
ATOM 732 C CA . ASN A 1 90 ? 1.957 -8.756 -19.332 1.00 60.53 90 ASN A CA 1
ATOM 733 C C . ASN A 1 90 ? 2.083 -7.420 -18.567 1.00 60.53 90 ASN A C 1
ATOM 735 O O . ASN A 1 90 ? 3.145 -6.800 -18.583 1.00 60.53 90 ASN A O 1
ATOM 739 N N . ILE A 1 91 ? 1.009 -6.969 -17.908 1.00 56.44 91 ILE A N 1
ATOM 740 C CA . ILE A 1 91 ? 0.965 -5.728 -17.090 1.00 56.44 91 ILE A CA 1
ATOM 741 C C . ILE A 1 91 ? 0.359 -5.958 -15.703 1.00 56.44 91 ILE A C 1
ATOM 743 O O . ILE A 1 91 ? -0.196 -7.052 -15.478 1.00 56.44 91 ILE A O 1
#